Protein AF-A0A6P1CPH4-F1 (afdb_monomer)

pLDDT: mean 85.36, std 20.62, range [35.53, 98.69]

Solvent-accessible surface area (backbone atoms only — not comparable to full-atom values): 7353 Å² total; per-residue (Å²): 136,80,77,79,76,77,79,53,56,32,21,32,32,50,45,30,54,79,70,32,68,93,46,45,71,58,44,54,50,52,37,50,53,50,35,49,74,74,55,31,39,69,75,49,69,47,76,41,50,90,83,49,77,62,57,66,60,56,47,46,52,50,33,62,76,63,6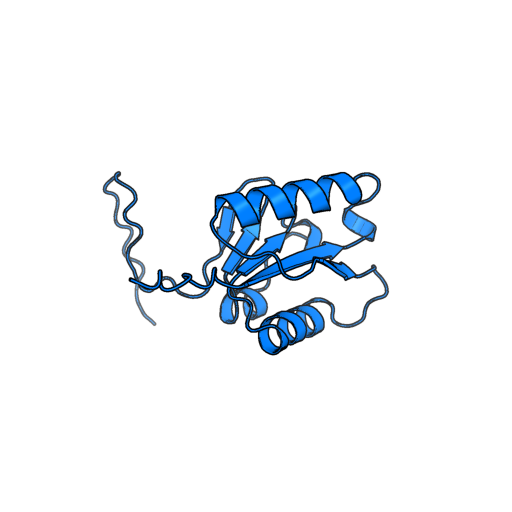2,21,54,33,38,30,28,53,32,48,64,66,48,81,62,47,80,55,66,79,47,24,67,66,21,26,38,33,31,62,55,70,74,47,76,45,64,50,65,85,76,82,75,81,92,61,97,67,98,73,86,82,87,76,85,81,135

Organism: NCBI:txid135487

Structure (mmCIF, N/CA/C/O backbone):
data_AF-A0A6P1CPH4-F1
#
_entry.id   AF-A0A6P1CPH4-F1
#
loop_
_atom_site.group_PDB
_atom_site.id
_atom_site.type_symbol
_atom_site.label_atom_id
_atom_site.label_alt_id
_atom_site.label_comp_id
_atom_site.label_asym_id
_atom_site.label_entity_id
_atom_site.label_seq_id
_atom_site.pdbx_PDB_ins_code
_atom_site.Cartn_x
_atom_site.Cartn_y
_atom_site.Cartn_z
_atom_site.occupancy
_atom_site.B_iso_or_equiv
_atom_site.auth_seq_id
_atom_site.auth_comp_id
_atom_site.auth_asym_id
_atom_site.auth_atom_id
_atom_site.pdbx_PDB_model_num
ATOM 1 N N . MET A 1 1 ? -0.406 8.280 37.527 1.00 38.44 1 MET A N 1
ATOM 2 C CA . MET A 1 1 ? -1.231 8.404 36.309 1.00 38.44 1 MET A CA 1
ATOM 3 C C . MET A 1 1 ? -0.383 7.929 35.137 1.00 38.44 1 MET A C 1
ATOM 5 O O . MET A 1 1 ? 0.510 8.650 34.720 1.00 38.44 1 MET A O 1
ATOM 9 N N . ARG A 1 2 ? -0.514 6.658 34.737 1.00 42.31 2 ARG A N 1
ATOM 10 C CA . ARG A 1 2 ? 0.222 6.106 33.591 1.00 42.31 2 ARG A CA 1
ATOM 11 C C . ARG A 1 2 ? -0.606 6.427 32.354 1.00 42.31 2 ARG A C 1
ATOM 13 O O . ARG A 1 2 ? -1.748 5.994 32.297 1.00 42.31 2 ARG A O 1
ATOM 20 N N . SER A 1 3 ? -0.067 7.204 31.424 1.00 43.94 3 SER A N 1
ATOM 21 C CA . SER A 1 3 ? -0.666 7.343 30.100 1.00 43.94 3 SER A CA 1
ATOM 22 C C . SER A 1 3 ? -0.765 5.945 29.490 1.00 43.94 3 SER A C 1
ATOM 24 O O . SER A 1 3 ? 0.262 5.284 29.324 1.00 43.94 3 SER A O 1
ATOM 26 N N . GLU A 1 4 ? -1.975 5.468 29.202 1.00 53.66 4 GLU A N 1
ATOM 27 C CA . GLU A 1 4 ? -2.158 4.372 28.253 1.00 53.66 4 GLU A CA 1
ATOM 28 C C . GLU A 1 4 ? -1.537 4.841 26.940 1.00 53.66 4 GLU A C 1
ATOM 30 O O . GLU A 1 4 ? -2.040 5.752 26.286 1.00 53.66 4 GLU A O 1
ATOM 35 N N . GLY A 1 5 ? -0.368 4.302 26.597 1.00 55.72 5 GLY A N 1
ATOM 36 C CA . GLY A 1 5 ? 0.234 4.555 25.300 1.00 55.72 5 GLY A CA 1
ATOM 37 C C . GLY A 1 5 ? -0.701 3.978 24.249 1.00 55.72 5 GLY A C 1
ATOM 38 O O . GLY A 1 5 ? -0.730 2.765 24.072 1.00 55.72 5 GLY A O 1
ATOM 39 N N . THR A 1 6 ? -1.494 4.822 23.590 1.00 62.34 6 THR A N 1
ATOM 40 C CA . THR A 1 6 ? -2.351 4.389 22.488 1.00 62.34 6 THR A CA 1
ATOM 41 C C . THR A 1 6 ? -1.452 3.786 21.415 1.00 62.34 6 THR A C 1
ATOM 43 O O . THR A 1 6 ? -0.673 4.489 20.765 1.00 62.34 6 THR A O 1
ATOM 46 N N . VAL A 1 7 ? -1.503 2.462 21.274 1.00 84.12 7 VAL A N 1
ATOM 47 C CA . VAL A 1 7 ? -0.760 1.751 20.236 1.00 84.12 7 VAL A CA 1
ATOM 48 C C . VAL A 1 7 ? -1.350 2.193 18.903 1.00 84.12 7 VAL A C 1
ATOM 50 O O . VAL A 1 7 ? -2.521 1.950 18.626 1.00 84.12 7 VAL A O 1
ATOM 53 N N . ARG A 1 8 ? -0.551 2.896 18.097 1.00 91.44 8 ARG A N 1
ATOM 54 C CA . ARG A 1 8 ? -0.959 3.310 16.751 1.00 91.44 8 ARG A CA 1
ATOM 55 C C . ARG A 1 8 ? -1.238 2.065 15.899 1.00 91.44 8 ARG A C 1
ATOM 57 O O . ARG A 1 8 ? -0.434 1.128 15.967 1.00 91.44 8 ARG A O 1
ATOM 64 N N . PRO A 1 9 ? -2.303 2.055 15.077 1.00 96.25 9 PRO A N 1
ATOM 65 C CA . PRO A 1 9 ? -2.576 0.940 14.180 1.00 96.25 9 PRO A CA 1
ATOM 66 C C . PRO A 1 9 ? -1.392 0.726 13.236 1.00 96.25 9 PRO A C 1
ATOM 68 O O . PRO A 1 9 ? -0.682 1.665 12.852 1.00 96.25 9 PRO A O 1
ATOM 71 N N . ARG A 1 10 ? -1.125 -0.533 12.897 1.00 97.81 10 ARG A N 1
ATOM 72 C CA . ARG A 1 10 ? 0.051 -0.910 12.108 1.00 97.81 10 ARG A CA 1
ATOM 73 C C . ARG A 1 10 ? -0.242 -0.737 10.626 1.00 97.81 10 ARG A C 1
ATOM 75 O O . ARG A 1 10 ? -1.321 -1.089 10.163 1.00 97.81 10 ARG A O 1
ATOM 82 N N . ALA A 1 11 ? 0.745 -0.257 9.883 1.00 98.38 11 ALA A N 1
ATOM 83 C CA . ALA A 1 11 ? 0.679 -0.169 8.434 1.00 98.38 11 ALA A CA 1
ATOM 84 C C . ALA A 1 11 ? 1.910 -0.787 7.769 1.00 98.38 11 ALA A C 1
ATOM 86 O O . ALA A 1 11 ? 3.000 -0.841 8.353 1.00 98.38 11 ALA A O 1
ATOM 87 N N . LEU A 1 12 ? 1.736 -1.213 6.521 1.00 98.69 12 LEU A N 1
ATOM 88 C CA . LEU A 1 12 ? 2.823 -1.589 5.623 1.00 98.69 12 LEU A CA 1
ATOM 89 C C . LEU A 1 12 ? 2.946 -0.580 4.486 1.00 98.69 12 LEU A C 1
ATOM 91 O O . LEU A 1 12 ? 1.957 -0.013 4.040 1.00 98.69 12 LEU A O 1
ATOM 95 N N . GLY A 1 13 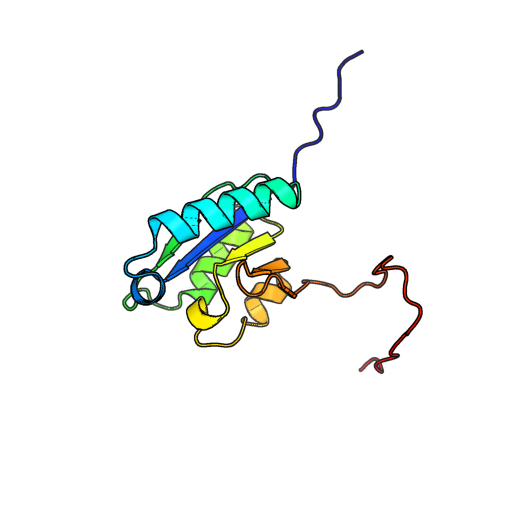? 4.165 -0.387 4.000 1.00 98.38 13 GLY A N 1
ATOM 96 C CA . GLY A 1 13 ? 4.412 0.218 2.697 1.00 98.38 13 GLY A CA 1
ATOM 97 C C . GLY A 1 13 ? 4.505 -0.875 1.640 1.00 98.38 13 GLY A C 1
ATOM 98 O O . GLY A 1 13 ? 4.972 -1.975 1.947 1.00 98.38 13 GLY A O 1
ATOM 99 N N . TYR A 1 14 ? 4.117 -0.583 0.405 1.00 98.31 14 TYR A N 1
ATOM 100 C CA . TYR A 1 14 ? 4.292 -1.491 -0.723 1.00 98.31 14 TYR A CA 1
ATOM 101 C C . TYR A 1 14 ? 4.882 -0.773 -1.935 1.00 98.31 14 TYR A C 1
ATOM 103 O O . TYR A 1 14 ? 4.391 0.281 -2.333 1.00 98.31 14 TYR A O 1
ATOM 111 N N . LEU A 1 15 ? 5.921 -1.368 -2.524 1.00 96.94 15 LEU A N 1
ATOM 112 C CA . LEU A 1 15 ? 6.567 -0.905 -3.743 1.00 96.94 15 LEU A CA 1
ATOM 113 C C . LEU A 1 15 ? 6.799 -2.050 -4.727 1.00 96.94 15 LEU A C 1
ATOM 115 O O . LEU A 1 15 ? 7.148 -3.172 -4.355 1.00 96.94 15 LEU A O 1
ATOM 119 N N . ARG A 1 16 ? 6.692 -1.705 -6.007 1.00 95.00 16 ARG A N 1
ATOM 120 C CA . ARG A 1 16 ? 7.173 -2.484 -7.13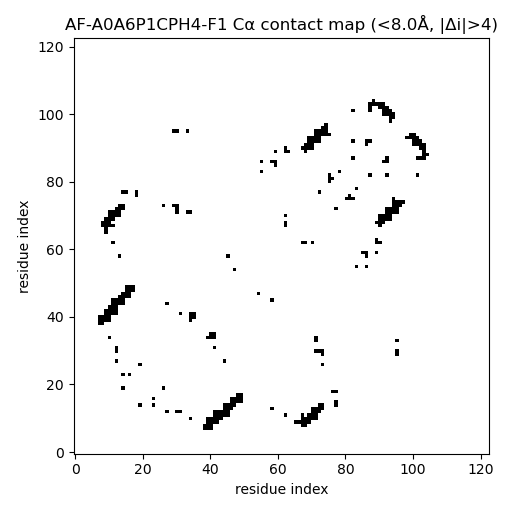6 1.00 95.00 16 ARG A CA 1
ATOM 121 C C . ARG A 1 16 ? 8.389 -1.760 -7.666 1.00 95.00 16 ARG A C 1
ATOM 123 O O . ARG A 1 16 ? 8.254 -0.692 -8.253 1.00 95.00 16 ARG A O 1
ATOM 130 N N . ALA A 1 17 ? 9.568 -2.333 -7.456 1.00 92.06 17 ALA A N 1
ATOM 131 C CA . ALA A 1 17 ? 10.831 -1.721 -7.839 1.00 92.06 17 ALA A CA 1
ATOM 132 C C . ALA A 1 17 ? 10.845 -1.335 -9.325 1.00 92.06 17 ALA A C 1
ATOM 134 O O . ALA A 1 17 ? 11.333 -0.265 -9.655 1.00 92.06 17 ALA A O 1
ATOM 135 N N . ASP A 1 18 ? 10.232 -2.143 -10.200 1.00 91.19 18 ASP A N 1
ATOM 136 C CA . ASP A 1 18 ? 10.105 -1.865 -11.637 1.00 91.19 18 ASP A CA 1
ATOM 137 C C . ASP A 1 18 ? 9.219 -0.649 -11.966 1.00 91.19 18 ASP A C 1
ATOM 139 O O . ASP A 1 18 ? 9.356 -0.072 -13.041 1.00 91.19 18 ASP A O 1
ATOM 143 N N . ARG A 1 19 ? 8.335 -0.236 -11.050 1.00 91.69 19 ARG A N 1
ATOM 144 C CA . ARG A 1 19 ? 7.441 0.927 -11.196 1.00 91.69 19 ARG A CA 1
ATOM 145 C C . ARG A 1 19 ? 7.932 2.161 -10.446 1.00 91.69 19 ARG A C 1
ATOM 147 O O . ARG A 1 19 ? 7.550 3.271 -10.796 1.00 91.69 19 ARG A O 1
ATOM 154 N N . SER A 1 20 ? 8.811 1.979 -9.463 1.00 86.50 20 SER A N 1
ATOM 155 C CA . SER A 1 20 ? 9.374 3.069 -8.664 1.00 86.50 20 SER A CA 1
ATOM 156 C C . SER A 1 20 ? 10.709 3.606 -9.197 1.00 86.50 20 SER A C 1
ATOM 158 O O . SER A 1 20 ? 11.277 4.494 -8.570 1.00 86.50 20 SER A O 1
ATOM 160 N N . VAL A 1 21 ? 11.266 3.114 -10.313 1.00 82.88 21 VAL A N 1
ATOM 161 C CA . VAL A 1 21 ? 12.531 3.651 -10.868 1.00 82.88 21 VAL A CA 1
ATOM 162 C C . VAL A 1 21 ? 12.319 5.042 -11.487 1.00 82.88 21 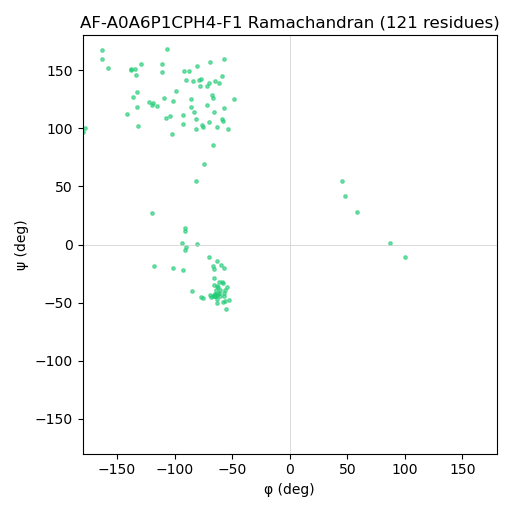VAL A C 1
ATOM 164 O O . VAL A 1 21 ? 11.359 5.227 -12.233 1.00 82.88 21 VAL A O 1
ATOM 167 N N . PRO A 1 22 ? 13.219 6.025 -11.260 1.00 82.69 22 PRO A N 1
ATOM 168 C CA . PRO A 1 22 ? 14.360 6.047 -10.329 1.00 82.69 22 PRO A CA 1
ATOM 169 C C . PRO A 1 22 ? 14.008 6.604 -8.931 1.00 82.69 22 PRO A C 1
ATOM 171 O O . PRO A 1 22 ? 14.887 6.905 -8.129 1.00 82.69 22 PRO A O 1
ATOM 174 N N . ASN A 1 23 ? 12.723 6.776 -8.633 1.00 89.44 23 ASN A N 1
ATOM 175 C CA . ASN A 1 23 ? 12.190 7.521 -7.495 1.00 89.44 23 ASN A CA 1
ATOM 176 C C . ASN A 1 23 ? 11.956 6.697 -6.213 1.00 89.44 23 ASN A C 1
ATOM 178 O O . ASN A 1 23 ? 11.315 7.206 -5.297 1.00 89.44 23 ASN A O 1
ATOM 182 N N . GLN A 1 24 ? 12.483 5.474 -6.092 1.00 91.94 24 GLN A N 1
ATOM 183 C CA . GLN A 1 24 ? 12.159 4.567 -4.980 1.00 91.94 24 GLN A CA 1
ATOM 184 C C . GLN A 1 24 ? 12.348 5.205 -3.593 1.00 91.94 24 GLN A C 1
ATOM 186 O O . GLN A 1 24 ? 11.443 5.157 -2.766 1.00 91.94 24 GLN A O 1
ATOM 191 N N . LEU A 1 25 ? 13.486 5.865 -3.344 1.00 93.12 25 LEU A N 1
ATOM 192 C CA . LEU A 1 25 ? 13.738 6.523 -2.055 1.00 93.12 25 LEU A CA 1
ATOM 193 C C . LEU A 1 25 ? 12.704 7.621 -1.760 1.00 93.12 25 LEU A C 1
ATOM 195 O O . LEU A 1 25 ? 12.252 7.775 -0.627 1.00 93.12 25 LEU A O 1
ATOM 199 N N . ARG A 1 26 ? 12.313 8.382 -2.788 1.00 94.62 26 ARG A N 1
ATOM 200 C CA . ARG A 1 26 ? 11.279 9.412 -2.668 1.00 94.62 26 ARG A CA 1
ATOM 201 C C . ARG A 1 26 ? 9.931 8.777 -2.341 1.00 94.62 26 ARG A C 1
ATOM 203 O O . ARG A 1 26 ? 9.249 9.264 -1.444 1.00 94.62 26 ARG A O 1
ATOM 210 N N . ASP A 1 27 ? 9.579 7.695 -3.023 1.00 96.62 27 ASP A N 1
ATOM 211 C CA . ASP A 1 27 ? 8.331 6.971 -2.799 1.00 96.62 27 ASP A CA 1
ATOM 212 C C . ASP A 1 27 ? 8.262 6.410 -1.365 1.00 96.62 27 ASP A C 1
ATOM 214 O O . ASP A 1 27 ? 7.251 6.580 -0.684 1.00 96.62 27 ASP A O 1
ATOM 218 N N . GLU A 1 28 ? 9.360 5.852 -0.842 1.00 96.50 28 GLU A N 1
ATOM 219 C CA . GLU A 1 28 ? 9.452 5.386 0.551 1.00 96.50 28 GLU A CA 1
ATOM 220 C C . GLU A 1 28 ? 9.269 6.517 1.573 1.00 96.50 28 GLU A C 1
ATOM 222 O O . GLU A 1 28 ? 8.568 6.347 2.578 1.00 96.50 28 GLU A O 1
ATOM 227 N N . VAL A 1 29 ? 9.880 7.679 1.323 1.00 97.44 29 VAL A N 1
ATOM 228 C CA . VAL A 1 29 ? 9.716 8.866 2.173 1.00 97.44 29 VAL A CA 1
ATOM 229 C C . VAL A 1 29 ? 8.263 9.336 2.155 1.00 97.44 29 VAL A C 1
ATOM 231 O O . VAL A 1 29 ? 7.691 9.564 3.219 1.00 97.44 29 VAL A O 1
ATOM 234 N N . GLN A 1 30 ? 7.640 9.429 0.977 1.00 97.69 30 GLN A N 1
ATOM 235 C CA . GLN A 1 30 ? 6.255 9.884 0.855 1.00 97.69 30 GLN A CA 1
ATOM 236 C C . GLN A 1 30 ? 5.268 8.923 1.530 1.00 97.69 30 GLN A C 1
ATOM 238 O O . GLN A 1 30 ? 4.393 9.378 2.267 1.00 97.69 30 GLN A O 1
ATOM 243 N N . ILE A 1 31 ? 5.454 7.609 1.364 1.00 98.25 31 ILE A N 1
ATOM 244 C CA . ILE A 1 31 ? 4.679 6.577 2.068 1.00 98.25 31 ILE A CA 1
ATOM 245 C C . ILE A 1 31 ? 4.777 6.767 3.585 1.00 98.25 31 ILE A C 1
ATOM 247 O O . ILE A 1 31 ? 3.765 6.776 4.286 1.00 98.25 31 ILE A O 1
ATOM 251 N N . ARG A 1 32 ? 5.994 6.952 4.110 1.00 97.88 32 ARG A N 1
ATOM 252 C CA . ARG A 1 32 ? 6.217 7.138 5.550 1.00 97.88 32 ARG A CA 1
ATOM 253 C C . ARG A 1 32 ? 5.563 8.408 6.074 1.00 97.88 32 ARG A C 1
ATOM 255 O O . ARG A 1 32 ? 4.933 8.372 7.135 1.00 97.88 32 ARG A O 1
ATOM 262 N N . SER A 1 33 ? 5.708 9.514 5.351 1.00 97.88 33 SER A N 1
ATOM 263 C CA . SER A 1 33 ? 5.083 10.786 5.707 1.00 97.88 33 SER A CA 1
ATOM 264 C C . SER A 1 33 ? 3.561 10.671 5.737 1.00 97.88 33 SER A C 1
ATOM 266 O O . SER A 1 33 ? 2.943 11.118 6.704 1.00 97.88 33 SER A O 1
ATOM 268 N N . LEU A 1 34 ? 2.959 10.024 4.735 1.00 98.12 34 LEU A N 1
ATOM 269 C CA . LEU A 1 34 ? 1.509 9.868 4.660 1.00 98.12 34 LEU A CA 1
ATOM 270 C C . LEU A 1 34 ? 0.969 8.940 5.755 1.00 98.12 34 LEU A C 1
ATOM 272 O O . LEU A 1 34 ? 0.039 9.321 6.463 1.00 98.12 34 LEU A O 1
ATOM 276 N N . ALA A 1 35 ? 1.607 7.789 5.986 1.00 97.69 35 ALA A N 1
ATOM 277 C CA . ALA A 1 35 ? 1.231 6.880 7.069 1.00 97.69 35 ALA A CA 1
ATOM 278 C C . ALA A 1 35 ? 1.276 7.572 8.441 1.00 97.69 35 ALA A C 1
ATOM 280 O O . ALA A 1 35 ? 0.354 7.432 9.245 1.00 97.69 35 ALA A O 1
ATOM 281 N N . THR A 1 36 ? 2.311 8.384 8.682 1.00 97.00 36 THR A N 1
ATOM 282 C CA . THR A 1 36 ? 2.442 9.167 9.921 1.00 97.00 36 THR A CA 1
ATOM 283 C C . THR A 1 36 ? 1.319 10.198 10.053 1.00 97.00 36 THR A C 1
ATOM 285 O O . THR A 1 36 ? 0.738 10.329 11.132 1.00 97.00 36 THR A O 1
ATOM 288 N N . ARG A 1 37 ? 0.981 10.901 8.959 1.00 96.69 37 ARG A N 1
ATOM 289 C CA . ARG A 1 37 ? -0.122 11.876 8.908 1.00 96.69 37 ARG A CA 1
ATOM 290 C C . ARG A 1 37 ? -1.480 11.225 9.185 1.00 96.69 37 ARG A C 1
ATOM 292 O O . ARG A 1 37 ? -2.295 11.830 9.868 1.00 96.69 37 ARG A O 1
ATOM 299 N N . TYR A 1 38 ? -1.691 9.995 8.722 1.00 96.06 38 TYR A N 1
ATOM 300 C CA . TYR A 1 38 ? -2.908 9.210 8.967 1.00 96.06 38 TYR A CA 1
ATOM 301 C C . TYR A 1 38 ? -2.921 8.536 10.352 1.00 96.06 38 TYR A C 1
ATOM 303 O O . TYR A 1 38 ? -3.865 7.835 10.697 1.00 96.06 38 TYR A O 1
ATOM 311 N N . GLY A 1 39 ? -1.881 8.733 11.168 1.00 96.56 39 GLY A N 1
ATOM 312 C CA . GLY A 1 39 ? -1.824 8.212 12.531 1.00 96.56 39 GLY A CA 1
ATOM 313 C C . GLY A 1 39 ? -1.275 6.790 12.663 1.00 96.56 39 GLY A C 1
ATOM 314 O O . GLY A 1 39 ? -1.149 6.310 13.790 1.00 96.56 39 GLY A O 1
ATOM 315 N N . TYR A 1 40 ? -0.869 6.147 11.568 1.00 97.38 40 TYR A N 1
ATOM 316 C CA . TYR A 1 40 ? -0.360 4.777 11.563 1.00 97.38 40 TYR A CA 1
ATOM 317 C C . TYR A 1 40 ? 1.106 4.673 11.996 1.00 97.38 40 TYR A C 1
ATOM 319 O O . TYR A 1 40 ? 1.921 5.579 11.809 1.00 97.38 40 TYR A O 1
ATOM 327 N N . SER A 1 41 ? 1.466 3.504 12.527 1.00 96.62 41 SER A N 1
ATOM 328 C CA . SER A 1 41 ? 2.854 3.069 12.674 1.00 96.62 41 SER A CA 1
ATOM 329 C C . SER A 1 41 ? 3.275 2.254 11.447 1.00 96.62 41 SER A C 1
ATOM 331 O O . SER A 1 41 ? 2.903 1.085 11.302 1.00 96.62 41 SER A O 1
ATOM 333 N N . LEU A 1 42 ? 4.053 2.868 10.548 1.00 97.19 42 LEU A N 1
ATOM 334 C CA . LEU A 1 42 ? 4.606 2.176 9.381 1.00 97.19 42 LEU A CA 1
ATOM 335 C C . LEU A 1 42 ? 5.687 1.180 9.820 1.00 97.19 42 LEU A C 1
ATOM 337 O O . LEU A 1 42 ? 6.808 1.568 10.153 1.00 97.19 42 LEU A O 1
ATOM 341 N N . CYS A 1 43 ? 5.356 -0.108 9.794 1.00 95.75 43 CYS A N 1
ATOM 342 C CA . CYS A 1 43 ? 6.217 -1.167 10.314 1.00 95.75 43 CYS A CA 1
ATOM 343 C C . CYS A 1 43 ? 7.399 -1.471 9.390 1.00 95.75 43 CYS A C 1
ATOM 345 O O . CYS A 1 43 ? 8.525 -1.638 9.848 1.00 95.75 43 CYS A O 1
ATOM 347 N N . LYS A 1 44 ? 7.129 -1.591 8.088 1.00 95.50 44 LYS A N 1
ATOM 348 C CA . LYS A 1 44 ? 8.124 -1.829 7.036 1.00 95.50 44 LYS A CA 1
ATOM 349 C C . LYS A 1 44 ? 7.528 -1.496 5.673 1.00 95.50 44 LYS A C 1
ATOM 351 O O . LYS A 1 44 ? 6.309 -1.541 5.516 1.00 95.50 44 LYS A O 1
ATOM 356 N N . THR A 1 45 ? 8.393 -1.257 4.696 1.00 97.75 45 THR A N 1
ATOM 357 C CA . THR A 1 45 ? 8.021 -1.209 3.280 1.00 97.75 45 THR A CA 1
ATOM 358 C C . THR A 1 45 ? 8.424 -2.525 2.626 1.00 97.75 45 THR A C 1
ATOM 360 O O . THR A 1 45 ? 9.577 -2.941 2.721 1.00 97.75 45 THR A O 1
ATOM 363 N N . ILE A 1 46 ? 7.465 -3.211 2.011 1.00 97.56 46 ILE A N 1
ATOM 364 C CA . ILE A 1 46 ? 7.694 -4.398 1.192 1.00 97.56 46 ILE A CA 1
ATOM 365 C C . ILE A 1 46 ? 8.026 -3.940 -0.221 1.00 97.56 46 ILE A C 1
ATOM 367 O O . ILE A 1 46 ? 7.245 -3.209 -0.824 1.00 97.56 46 ILE A O 1
ATOM 371 N N . VAL A 1 47 ? 9.159 -4.392 -0.749 1.00 96.44 47 VAL A N 1
ATOM 372 C CA . VAL A 1 47 ? 9.583 -4.098 -2.119 1.00 96.44 47 VAL A CA 1
ATOM 373 C C . VAL A 1 47 ? 9.616 -5.403 -2.900 1.00 96.44 47 VAL A C 1
ATOM 375 O O . VAL A 1 47 ? 10.352 -6.320 -2.540 1.00 96.44 47 VAL A O 1
ATOM 378 N N . PHE A 1 48 ? 8.818 -5.482 -3.959 1.00 95.69 48 PHE A N 1
ATOM 379 C CA . PHE A 1 48 ? 8.820 -6.592 -4.906 1.00 95.69 48 PHE A CA 1
ATOM 380 C C . PHE A 1 48 ? 9.365 -6.152 -6.259 1.00 95.69 48 PHE A C 1
ATOM 382 O O . PHE A 1 48 ? 9.345 -4.976 -6.612 1.00 95.69 48 PHE A O 1
ATOM 389 N N . THR A 1 49 ? 9.877 -7.112 -7.014 1.00 93.25 49 THR A N 1
ATOM 390 C CA . THR A 1 49 ? 10.373 -6.926 -8.381 1.00 93.25 49 THR A CA 1
ATOM 391 C C . THR A 1 49 ? 9.397 -7.547 -9.376 1.00 93.25 49 THR A C 1
ATOM 393 O O . THR A 1 49 ? 8.557 -8.366 -9.000 1.00 93.25 49 THR A O 1
ATOM 396 N N . ALA A 1 50 ? 9.572 -7.257 -10.667 1.00 90.62 50 ALA A N 1
ATOM 397 C CA . ALA A 1 50 ? 8.812 -7.907 -11.738 1.00 90.62 50 ALA A CA 1
ATOM 398 C C . ALA A 1 50 ? 8.945 -9.448 -11.757 1.00 90.62 50 ALA A C 1
ATOM 400 O O . ALA A 1 50 ? 8.100 -10.125 -12.331 1.00 90.62 50 ALA A O 1
ATOM 401 N N . SER A 1 51 ? 9.986 -10.010 -11.133 1.00 93.38 51 SER A N 1
ATOM 402 C CA . SER A 1 51 ? 10.208 -11.458 -11.022 1.00 93.38 51 SER A CA 1
ATOM 403 C C . SER A 1 51 ? 9.574 -12.099 -9.785 1.00 93.38 51 SER A C 1
ATOM 405 O O . SER A 1 51 ? 9.696 -13.308 -9.600 1.00 93.38 51 SER A O 1
ATOM 407 N N . THR A 1 52 ? 8.931 -11.317 -8.913 1.00 94.25 52 THR A N 1
ATOM 408 C CA . THR A 1 52 ? 8.280 -11.857 -7.715 1.00 94.25 52 THR A CA 1
ATOM 409 C C . THR A 1 52 ? 7.018 -12.622 -8.126 1.00 94.25 52 THR A C 1
ATOM 411 O O . THR A 1 52 ? 6.125 -12.008 -8.709 1.00 94.25 52 THR A O 1
ATOM 414 N N . PRO A 1 53 ? 6.905 -13.930 -7.831 1.00 93.94 53 PRO A N 1
ATOM 415 C CA . PRO A 1 53 ? 5.699 -14.690 -8.143 1.00 93.94 53 PRO A CA 1
ATOM 416 C C . PRO A 1 53 ? 4.549 -14.250 -7.232 1.00 93.94 53 PRO A C 1
ATOM 418 O O . PRO A 1 53 ? 4.758 -14.025 -6.043 1.00 93.94 53 PRO A O 1
ATOM 421 N N . ASP A 1 54 ? 3.341 -14.129 -7.777 1.00 94.81 54 ASP A N 1
ATOM 422 C CA . ASP A 1 54 ? 2.112 -13.820 -7.029 1.00 94.81 54 ASP A CA 1
ATOM 423 C C . ASP A 1 54 ? 2.254 -12.674 -5.998 1.00 94.81 54 ASP A C 1
ATOM 425 O O . ASP A 1 54 ? 1.947 -12.847 -4.811 1.00 94.81 54 ASP A O 1
ATOM 429 N N . PRO A 1 55 ? 2.714 -11.475 -6.415 1.00 95.75 55 PRO A N 1
ATOM 430 C CA . PRO A 1 55 ? 3.072 -10.393 -5.496 1.00 95.75 55 PRO A CA 1
ATOM 431 C C . PRO A 1 55 ? 1.900 -9.958 -4.606 1.00 95.75 55 PRO A C 1
ATOM 433 O O . PRO A 1 55 ? 2.101 -9.597 -3.449 1.00 95.75 55 PRO A O 1
ATOM 436 N N . ILE A 1 56 ? 0.664 -10.040 -5.103 1.00 96.75 56 ILE A N 1
ATOM 437 C CA . ILE A 1 56 ? -0.526 -9.674 -4.326 1.00 96.75 56 ILE A CA 1
ATOM 438 C C . ILE A 1 56 ? -0.775 -10.665 -3.187 1.00 96.75 56 ILE A C 1
ATOM 440 O O . ILE A 1 56 ? -1.028 -10.242 -2.060 1.00 96.75 56 ILE A O 1
ATOM 444 N N . GLN A 1 57 ? -0.646 -11.971 -3.439 1.00 97.94 57 GLN A N 1
ATOM 445 C CA . GLN A 1 57 ? -0.829 -12.981 -2.397 1.00 97.94 57 GLN A CA 1
ATOM 446 C C . GLN A 1 57 ? 0.255 -12.856 -1.321 1.00 97.94 57 GLN A C 1
ATOM 448 O O . GLN A 1 57 ? -0.047 -12.852 -0.127 1.00 97.94 57 GLN A O 1
ATOM 4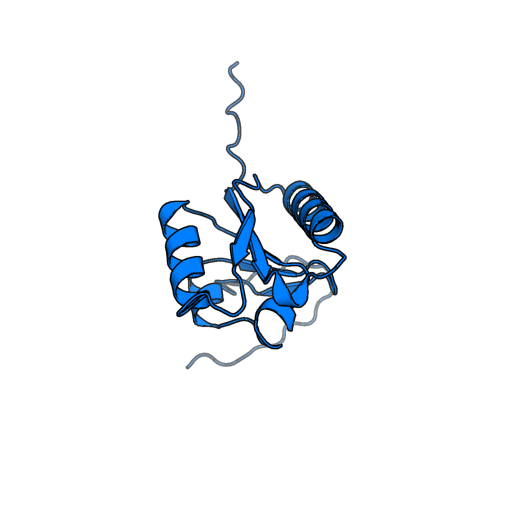53 N N . GLN A 1 58 ? 1.509 -12.648 -1.730 1.00 98.25 58 GLN A N 1
ATOM 454 C CA . GLN A 1 58 ? 2.603 -12.430 -0.783 1.00 98.25 58 GLN A CA 1
ATOM 455 C C . GLN A 1 58 ? 2.416 -11.158 0.062 1.00 98.25 58 GLN A C 1
ATOM 457 O O . GLN A 1 58 ? 2.768 -11.144 1.249 1.00 98.25 58 GLN A O 1
ATOM 462 N N . LEU A 1 59 ? 1.854 -10.094 -0.524 1.00 98.31 59 LEU A N 1
ATOM 463 C CA . LEU A 1 59 ? 1.513 -8.867 0.193 1.00 98.31 59 LEU A CA 1
ATOM 464 C C . LEU A 1 59 ? 0.384 -9.105 1.205 1.00 98.31 59 LEU A C 1
ATOM 466 O O . LEU A 1 59 ? 0.522 -8.697 2.356 1.00 98.31 59 LEU A O 1
ATOM 470 N N . ILE A 1 60 ? -0.675 -9.828 0.828 1.00 98.44 60 ILE A N 1
ATOM 471 C CA . ILE A 1 60 ? -1.763 -10.234 1.737 1.00 98.44 60 ILE A CA 1
ATOM 472 C C . ILE A 1 60 ? -1.210 -11.032 2.926 1.00 98.44 60 ILE A C 1
ATOM 474 O O . ILE A 1 60 ? -1.549 -10.763 4.082 1.00 98.44 60 ILE A O 1
ATOM 478 N N . ASP A 1 61 ? -0.299 -11.972 2.679 1.00 98.31 61 ASP A N 1
ATOM 479 C CA . ASP A 1 61 ? 0.335 -12.745 3.748 1.00 98.31 61 ASP A CA 1
ATOM 480 C C . ASP A 1 61 ? 1.216 -11.863 4.644 1.00 98.31 61 ASP A C 1
ATOM 482 O O . ASP A 1 61 ? 1.318 -12.082 5.853 1.00 98.31 61 ASP A O 1
ATOM 486 N N . ALA A 1 62 ? 1.878 -10.846 4.084 1.00 98.25 62 ALA A N 1
ATOM 487 C CA . ALA A 1 62 ? 2.616 -9.860 4.869 1.00 98.25 62 ALA A CA 1
ATOM 488 C C . ALA A 1 62 ? 1.683 -9.013 5.751 1.00 98.25 62 ALA A C 1
ATOM 490 O O . ALA A 1 62 ? 1.987 -8.835 6.934 1.00 98.25 62 ALA A O 1
ATOM 491 N N . VAL A 1 63 ? 0.550 -8.553 5.213 1.00 98.19 63 VAL A N 1
ATOM 492 C CA . VAL A 1 63 ? -0.492 -7.824 5.953 1.00 98.19 63 VAL A CA 1
ATOM 493 C C . VAL A 1 63 ? -0.953 -8.650 7.150 1.00 98.19 63 VAL A C 1
ATOM 495 O O . VAL A 1 63 ? -0.780 -8.213 8.288 1.00 98.19 63 VAL A O 1
ATOM 498 N N . ARG A 1 64 ? -1.397 -9.891 6.916 1.00 97.56 64 ARG A N 1
ATOM 499 C CA . ARG A 1 64 ? -1.872 -10.809 7.965 1.00 97.56 64 ARG A CA 1
ATOM 500 C C . ARG A 1 64 ? -0.814 -11.084 9.031 1.00 97.56 64 ARG A C 1
ATOM 502 O O . ARG A 1 64 ? -1.079 -10.919 10.217 1.00 97.56 64 ARG A O 1
ATOM 509 N N . ARG A 1 65 ? 0.415 -11.436 8.631 1.00 97.69 65 ARG A N 1
ATOM 510 C CA . ARG A 1 65 ? 1.520 -11.712 9.575 1.00 97.69 65 ARG A CA 1
ATOM 511 C C . ARG A 1 65 ? 1.890 -10.508 10.436 1.00 97.69 65 ARG A C 1
ATOM 513 O O . ARG A 1 65 ? 2.344 -10.674 11.5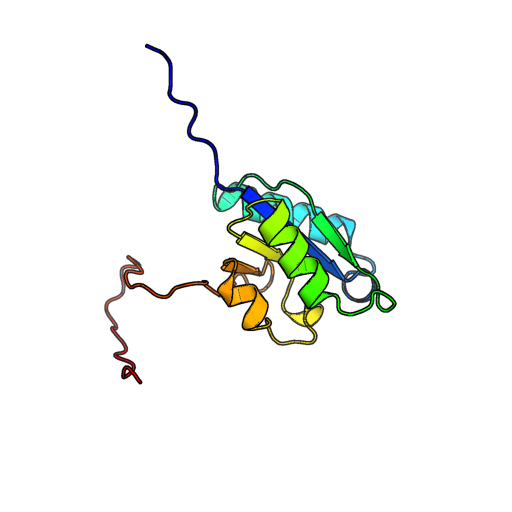63 1.00 97.69 65 ARG A O 1
ATOM 520 N N . SER A 1 66 ? 1.756 -9.301 9.894 1.00 96.12 66 SER A N 1
ATOM 521 C CA . SER A 1 66 ? 2.063 -8.065 10.616 1.00 96.12 66 SER A CA 1
ATOM 522 C C . SER A 1 66 ? 0.868 -7.479 11.364 1.00 96.12 66 SER A C 1
ATOM 524 O O . SER A 1 66 ? 1.053 -6.501 12.086 1.00 96.12 66 SER A O 1
ATOM 526 N N . ASN A 1 67 ? -0.324 -8.070 11.224 1.00 96.31 67 ASN A N 1
ATOM 527 C CA . ASN A 1 67 ? -1.583 -7.494 11.688 1.00 96.31 67 ASN A CA 1
ATOM 528 C C . ASN A 1 67 ? -1.720 -6.019 11.262 1.00 96.31 67 ASN A C 1
ATOM 530 O O . ASN A 1 67 ? -2.042 -5.155 12.077 1.00 96.31 67 ASN A O 1
ATOM 534 N N . ALA A 1 68 ? -1.336 -5.723 10.017 1.00 97.50 68 ALA A N 1
ATOM 535 C CA . ALA A 1 68 ? -1.442 -4.381 9.468 1.00 97.50 68 ALA A CA 1
ATOM 536 C C . ALA A 1 68 ? -2.886 -4.100 9.069 1.00 97.50 68 ALA A C 1
ATOM 538 O O . ALA A 1 68 ? -3.537 -4.931 8.445 1.00 97.50 68 ALA A O 1
ATOM 539 N N . GLU A 1 69 ? -3.357 -2.911 9.412 1.00 97.56 69 GLU A N 1
ATOM 540 C CA . GLU A 1 69 ? -4.707 -2.463 9.092 1.00 97.56 69 GLU A CA 1
ATOM 541 C C . GLU A 1 69 ? -4.765 -1.689 7.776 1.00 97.56 69 GLU A C 1
ATOM 543 O O . GLU A 1 69 ? -5.822 -1.652 7.150 1.00 97.56 69 GLU A O 1
ATOM 548 N N . ALA A 1 70 ? -3.626 -1.132 7.348 1.00 98.06 70 ALA A N 1
ATOM 549 C CA . ALA A 1 70 ? -3.498 -0.364 6.118 1.00 98.06 70 ALA A CA 1
ATOM 550 C C . ALA A 1 70 ? -2.214 -0.694 5.340 1.00 98.06 70 ALA A C 1
ATOM 552 O O . ALA A 1 70 ? -1.160 -1.008 5.911 1.00 98.06 70 ALA A O 1
ATOM 553 N N . VAL A 1 71 ? -2.296 -0.557 4.020 1.00 98.62 71 VAL A N 1
ATOM 554 C CA . VAL A 1 71 ? -1.180 -0.612 3.078 1.00 98.62 71 VAL A CA 1
ATOM 555 C C . VAL A 1 71 ? -1.073 0.724 2.357 1.00 98.62 71 VAL A C 1
ATOM 557 O O . VAL A 1 71 ? -1.999 1.146 1.675 1.00 98.62 71 VAL A O 1
ATOM 560 N N . PHE A 1 72 ? 0.083 1.368 2.471 1.00 98.62 72 PHE A N 1
ATOM 561 C CA . PHE A 1 72 ? 0.407 2.602 1.768 1.00 98.62 72 PHE A CA 1
ATOM 562 C C . PHE A 1 72 ? 1.247 2.295 0.529 1.00 98.62 72 P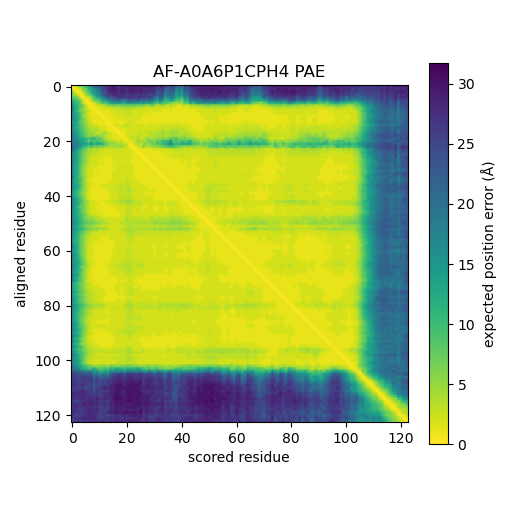HE A C 1
ATOM 564 O O . PHE A 1 72 ? 2.236 1.561 0.595 1.00 98.62 72 PHE A O 1
ATOM 571 N N . VAL A 1 73 ? 0.868 2.878 -0.598 1.00 98.44 73 VAL A N 1
ATOM 572 C CA . VAL A 1 73 ? 1.459 2.640 -1.921 1.00 98.44 73 VAL A CA 1
ATOM 573 C C . VAL A 1 73 ? 1.615 3.984 -2.644 1.00 98.44 73 VAL A C 1
ATOM 575 O O . VAL A 1 73 ? 0.836 4.896 -2.371 1.00 98.44 73 VAL A O 1
ATOM 578 N N . PRO A 1 74 ? 2.587 4.182 -3.554 1.00 97.94 74 PRO A N 1
ATOM 579 C CA . PRO A 1 74 ? 2.721 5.469 -4.226 1.00 97.94 74 PRO A CA 1
ATOM 580 C C . PRO A 1 74 ? 1.490 5.775 -5.071 1.00 97.94 74 PRO A C 1
ATOM 582 O O . PRO A 1 74 ? 0.894 6.834 -4.929 1.00 97.94 74 PRO A O 1
ATOM 585 N N . ASP A 1 75 ? 1.078 4.826 -5.901 1.00 96.69 75 ASP A N 1
ATOM 586 C CA . ASP A 1 75 ? -0.014 4.976 -6.854 1.00 96.69 75 ASP A CA 1
ATOM 587 C C . ASP A 1 75 ? -0.491 3.602 -7.341 1.00 96.69 75 ASP A C 1
ATOM 589 O O . ASP A 1 75 ? 0.182 2.583 -7.158 1.00 96.69 75 ASP A O 1
ATOM 593 N N . VAL A 1 76 ? -1.647 3.564 -8.004 1.00 96.69 76 VAL A N 1
ATOM 594 C CA . VAL A 1 76 ? -2.253 2.316 -8.497 1.00 96.69 76 VAL A CA 1
ATOM 595 C C . VAL A 1 76 ? -1.411 1.588 -9.552 1.00 96.69 76 VAL A C 1
ATOM 597 O O . VAL A 1 76 ? -1.647 0.409 -9.810 1.00 96.69 76 VAL A O 1
ATOM 600 N N . THR A 1 77 ? -0.392 2.223 -10.147 1.00 95.56 77 THR A N 1
ATOM 601 C CA . THR A 1 77 ? 0.473 1.564 -11.147 1.00 95.56 77 THR A CA 1
ATOM 602 C C . THR A 1 77 ? 1.308 0.435 -10.539 1.00 95.56 77 THR A C 1
ATOM 604 O O . THR A 1 77 ? 1.741 -0.473 -11.251 1.00 95.56 77 THR A O 1
ATOM 607 N N . HIS A 1 78 ? 1.459 0.441 -9.214 1.00 95.12 78 HIS A N 1
ATOM 608 C CA . HIS A 1 78 ? 2.065 -0.626 -8.425 1.00 95.12 78 HIS A CA 1
ATOM 609 C C . HIS A 1 78 ? 1.191 -1.890 -8.356 1.00 95.12 78 HIS A C 1
ATOM 611 O O . HIS A 1 78 ? 1.669 -2.949 -7.959 1.00 95.12 78 HIS A O 1
ATOM 617 N N . PHE A 1 79 ? -0.063 -1.802 -8.800 1.00 94.88 79 PHE A N 1
ATOM 618 C CA . PHE A 1 79 ? -1.003 -2.912 -8.952 1.00 94.88 79 PHE A CA 1
ATOM 619 C C . PHE A 1 79 ? -1.471 -3.077 -10.404 1.00 94.88 79 PHE A C 1
ATOM 621 O O . PHE A 1 79 ? -2.588 -3.512 -10.655 1.00 94.88 79 PHE A O 1
ATOM 628 N N . ASP A 1 80 ? -0.650 -2.664 -11.375 1.00 92.38 80 ASP A N 1
ATOM 629 C CA . ASP A 1 80 ? -1.017 -2.685 -12.798 1.00 92.38 80 ASP A CA 1
ATOM 630 C C . ASP A 1 80 ? -2.275 -1.855 -13.128 1.00 92.38 80 ASP A C 1
ATOM 632 O O . ASP A 1 80 ? -2.967 -2.104 -14.111 1.00 92.38 80 ASP A O 1
ATOM 636 N N . GLY A 1 81 ? -2.535 -0.813 -12.331 1.00 93.50 81 GLY A N 1
ATOM 637 C CA . GLY A 1 81 ? -3.582 0.182 -12.568 1.00 93.50 81 GLY A CA 1
ATOM 638 C C . GLY A 1 81 ? -4.866 -0.028 -11.767 1.00 93.50 81 GLY A C 1
ATOM 639 O O . GLY A 1 81 ? -5.684 0.886 -11.727 1.00 93.50 81 GLY A O 1
ATOM 640 N N . LEU A 1 82 ? -5.040 -1.172 -11.096 1.00 93.81 82 LEU A N 1
ATOM 641 C CA . LEU A 1 82 ? -6.235 -1.462 -10.301 1.00 93.81 82 LEU A CA 1
ATOM 642 C C . LEU A 1 82 ? -5.869 -2.090 -8.956 1.00 93.81 82 LEU A C 1
ATOM 644 O O . LEU A 1 82 ? -5.191 -3.112 -8.901 1.00 93.81 82 LEU A O 1
ATOM 648 N N . VAL A 1 83 ? -6.371 -1.513 -7.863 1.00 95.81 83 VAL A N 1
ATOM 649 C CA . VAL A 1 83 ? -6.162 -2.075 -6.523 1.00 95.81 83 VAL A CA 1
ATOM 650 C C . VAL A 1 83 ? -6.897 -3.421 -6.400 1.00 95.81 83 VAL A C 1
ATOM 652 O O . VAL A 1 83 ? -8.105 -3.475 -6.638 1.00 95.81 83 VAL A O 1
ATOM 655 N N . PRO A 1 84 ? -6.222 -4.520 -6.009 1.00 96.56 84 PRO A N 1
ATOM 656 C CA . PRO A 1 84 ? -6.861 -5.829 -5.930 1.00 96.56 84 PRO A CA 1
ATOM 657 C C . PRO A 1 84 ? -7.912 -5.896 -4.817 1.00 96.56 84 PRO A C 1
ATOM 659 O O . PRO A 1 84 ? -7.610 -5.639 -3.651 1.00 96.56 84 PRO A O 1
ATOM 662 N N . ALA A 1 85 ? -9.124 -6.347 -5.149 1.00 95.19 85 ALA A N 1
ATOM 663 C CA . ALA A 1 85 ? -10.206 -6.524 -4.175 1.00 95.19 85 ALA A CA 1
ATOM 664 C C . ALA A 1 85 ? -9.834 -7.485 -3.029 1.00 95.19 85 ALA A C 1
ATOM 666 O O . ALA A 1 85 ? -10.240 -7.286 -1.888 1.00 95.19 85 ALA A O 1
ATOM 667 N N . SER A 1 86 ? -9.010 -8.500 -3.309 1.00 96.06 86 SER A N 1
ATOM 668 C CA . SER A 1 86 ? -8.505 -9.442 -2.301 1.00 96.06 86 SER A CA 1
ATOM 669 C C . SER A 1 86 ? -7.587 -8.791 -1.262 1.00 96.06 86 SER A C 1
ATOM 671 O O . SER A 1 86 ? -7.545 -9.252 -0.123 1.00 96.06 86 SER A O 1
ATOM 673 N N . LEU A 1 87 ? -6.872 -7.724 -1.634 1.00 97.44 87 LEU A N 1
ATOM 674 C CA . LEU A 1 87 ? -6.068 -6.929 -0.707 1.00 97.44 87 LEU A CA 1
ATOM 675 C C . LEU A 1 87 ? -6.959 -5.998 0.121 1.00 97.44 87 LEU A C 1
ATOM 677 O O . LEU A 1 87 ? -6.819 -5.963 1.341 1.00 97.44 87 LEU A O 1
ATOM 681 N N . ILE A 1 88 ? -7.910 -5.319 -0.533 1.00 96.38 88 ILE A N 1
ATOM 682 C CA . ILE A 1 88 ? -8.890 -4.449 0.137 1.00 96.38 88 ILE A CA 1
ATOM 683 C C . ILE A 1 88 ? -9.663 -5.238 1.198 1.00 96.38 88 ILE A C 1
ATOM 685 O O . ILE A 1 88 ? -9.853 -4.759 2.304 1.00 96.38 88 ILE A O 1
ATOM 689 N N . ALA A 1 89 ? -10.026 -6.493 0.929 1.00 95.12 89 ALA A N 1
ATOM 690 C CA . ALA A 1 89 ? -10.744 -7.337 1.886 1.00 95.12 89 ALA A CA 1
ATOM 691 C C . ALA A 1 89 ? -10.003 -7.584 3.220 1.00 95.12 89 ALA A C 1
ATOM 693 O O . ALA A 1 89 ? -10.627 -8.030 4.183 1.00 95.12 89 ALA A O 1
ATOM 694 N N . VAL A 1 90 ? -8.686 -7.342 3.292 1.00 96.56 90 VAL A N 1
ATOM 695 C CA . VAL A 1 90 ? -7.876 -7.591 4.499 1.00 96.56 90 VAL A CA 1
ATOM 696 C C . VAL A 1 90 ? -7.226 -6.337 5.090 1.00 96.56 90 VAL A C 1
ATOM 698 O O . VAL A 1 90 ? -6.826 -6.377 6.251 1.00 96.56 90 VAL A O 1
ATOM 701 N N . ALA A 1 91 ? -7.107 -5.246 4.332 1.00 97.06 91 ALA A N 1
ATOM 702 C CA . ALA A 1 91 ? -6.541 -3.978 4.786 1.00 97.06 91 ALA A CA 1
ATOM 703 C C . ALA A 1 91 ? -7.026 -2.818 3.912 1.00 97.06 91 ALA A C 1
ATOM 705 O O . ALA A 1 91 ? -7.261 -2.995 2.719 1.00 97.06 91 ALA A O 1
ATOM 706 N N . ASP A 1 92 ? -7.092 -1.621 4.491 1.00 97.75 92 ASP A N 1
ATOM 707 C CA . ASP A 1 92 ? -7.293 -0.408 3.703 1.00 97.75 92 ASP A CA 1
ATOM 708 C C . ASP A 1 92 ? -6.081 -0.191 2.795 1.00 97.75 92 ASP A C 1
ATOM 710 O O . ASP A 1 92 ? -4.937 -0.394 3.208 1.00 97.75 92 ASP A O 1
ATOM 714 N N . VAL A 1 93 ? -6.303 0.245 1.560 1.00 98.31 93 VAL A N 1
ATOM 715 C CA . VAL A 1 93 ? -5.211 0.631 0.661 1.00 98.31 93 VAL A CA 1
ATOM 716 C C . VAL A 1 93 ? -5.234 2.137 0.489 1.00 98.31 93 VAL A C 1
ATOM 718 O O . VAL A 1 93 ? -6.258 2.697 0.118 1.00 98.31 93 VAL A O 1
ATOM 721 N N . VAL A 1 94 ? -4.108 2.794 0.752 1.00 98.12 94 VAL A N 1
ATOM 722 C CA . VAL A 1 94 ? -3.970 4.248 0.646 1.00 98.12 94 VAL A CA 1
ATOM 723 C C . VAL A 1 94 ? -2.900 4.581 -0.384 1.00 98.12 94 VAL A C 1
ATOM 725 O O . VAL A 1 94 ? -1.738 4.192 -0.233 1.00 98.12 94 VAL A O 1
ATOM 728 N N . THR A 1 95 ? -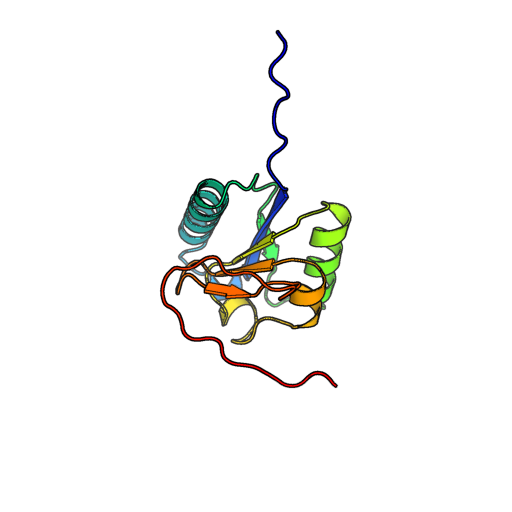3.274 5.301 -1.437 1.00 98.06 95 THR A N 1
ATOM 729 C CA . THR A 1 95 ? -2.328 5.812 -2.436 1.00 98.06 95 THR A CA 1
ATOM 730 C C . THR A 1 95 ? -1.767 7.165 -2.006 1.00 98.06 95 THR A C 1
ATOM 732 O O . THR A 1 95 ? -2.425 7.934 -1.313 1.00 98.06 95 THR A O 1
ATOM 735 N N . VAL A 1 96 ? -0.531 7.471 -2.401 1.00 97.44 96 VAL A N 1
ATOM 736 C CA . VAL A 1 96 ? 0.092 8.788 -2.180 1.00 97.44 96 VAL A CA 1
ATOM 737 C C . VAL A 1 96 ? -0.298 9.774 -3.282 1.00 97.44 96 VAL A C 1
ATOM 739 O O . VAL A 1 96 ? -0.482 10.960 -3.012 1.00 97.44 96 VAL A O 1
ATOM 742 N N . ARG A 1 97 ? -0.353 9.311 -4.536 1.00 94.88 97 ARG A N 1
ATOM 743 C CA . ARG A 1 97 ? -0.593 10.140 -5.722 1.00 94.88 97 ARG A CA 1
ATOM 744 C C . ARG A 1 97 ? -1.500 9.423 -6.745 1.00 94.88 97 ARG A C 1
ATOM 746 O O . ARG A 1 97 ? -1.062 8.471 -7.378 1.00 94.88 97 ARG A O 1
ATOM 753 N N . PRO A 1 98 ? -2.735 9.901 -6.966 1.00 95.00 98 PRO A N 1
ATOM 754 C CA . PRO A 1 98 ? -3.474 10.804 -6.076 1.00 95.00 98 PRO A CA 1
ATOM 755 C C . PRO A 1 98 ? -3.625 10.208 -4.664 1.00 95.00 98 PRO A C 1
ATOM 757 O O . PRO A 1 98 ? -3.456 9.005 -4.477 1.00 95.00 98 PRO A O 1
ATOM 760 N N . GLU A 1 99 ? -3.895 11.051 -3.665 1.00 97.06 99 GLU A N 1
ATOM 761 C CA . GLU A 1 99 ? -4.192 10.591 -2.303 1.00 97.06 99 GLU A CA 1
ATOM 762 C C . GLU A 1 99 ? -5.622 10.037 -2.262 1.00 97.06 99 GLU A C 1
ATOM 764 O O . GLU A 1 99 ? -6.581 10.805 -2.268 1.00 97.06 99 GLU A O 1
ATOM 769 N N . GLU A 1 100 ? -5.766 8.711 -2.255 1.00 95.19 100 GLU A N 1
ATOM 770 C CA . GLU A 1 100 ? -7.057 8.013 -2.240 1.00 95.19 100 GLU A CA 1
ATOM 771 C C . GLU A 1 100 ? -7.024 6.883 -1.209 1.00 95.19 100 GLU A C 1
ATOM 773 O O . GLU A 1 100 ? -5.968 6.315 -0.931 1.00 95.19 100 GLU A O 1
ATOM 778 N N . THR A 1 101 ? -8.182 6.549 -0.634 1.00 96.38 101 THR A N 1
ATOM 779 C CA . THR A 1 101 ? -8.332 5.433 0.311 1.00 96.38 101 THR A CA 1
ATOM 780 C C . THR A 1 101 ? -9.373 4.445 -0.203 1.00 96.38 101 THR A C 1
ATOM 782 O O . THR A 1 101 ? -10.534 4.794 -0.400 1.00 96.38 101 THR A O 1
ATOM 785 N N . PHE A 1 102 ? -8.955 3.195 -0.371 1.00 94.75 102 PHE A N 1
ATOM 786 C CA . PHE A 1 102 ? -9.787 2.050 -0.722 1.00 94.75 102 PHE A CA 1
ATOM 787 C C . PHE A 1 102 ? -10.033 1.239 0.556 1.00 94.75 102 PHE A C 1
ATOM 789 O O . PHE A 1 102 ? -9.180 0.451 0.968 1.00 94.75 102 PHE A O 1
ATOM 796 N N . ALA A 1 103 ? -11.160 1.492 1.224 1.00 91.00 103 ALA A N 1
ATOM 797 C CA . ALA A 1 103 ? -11.449 0.944 2.550 1.00 91.00 103 ALA A CA 1
ATOM 798 C C . ALA A 1 103 ? -11.929 -0.517 2.505 1.00 91.00 103 ALA A C 1
ATOM 800 O O . ALA A 1 103 ? -12.725 -0.888 1.640 1.00 91.00 103 ALA A O 1
ATOM 801 N N . ARG A 1 104 ? -11.495 -1.328 3.481 1.00 81.12 104 ARG A N 1
ATOM 802 C CA . ARG A 1 104 ? -11.851 -2.752 3.601 1.00 81.12 104 ARG A CA 1
ATOM 803 C C . ARG A 1 104 ? -13.333 -2.978 3.849 1.00 81.12 104 ARG A C 1
ATOM 805 O O . ARG A 1 104 ? -13.909 -3.902 3.281 1.00 81.12 104 ARG A O 1
ATOM 812 N N . TRP A 1 105 ? -13.943 -2.116 4.665 1.00 67.25 105 TRP A N 1
ATOM 813 C CA . TRP A 1 105 ? -15.365 -2.119 4.994 1.00 67.25 105 TRP A CA 1
ATOM 814 C C . TRP A 1 105 ? -15.919 -0.702 4.869 1.00 67.25 105 TRP A C 1
ATOM 816 O O . TRP A 1 105 ? -15.556 0.182 5.641 1.00 67.25 105 TRP A O 1
ATOM 826 N N . ALA A 1 106 ? -16.872 -0.502 3.964 1.00 51.09 106 ALA A N 1
ATOM 827 C CA . ALA A 1 106 ? -17.810 0.609 4.063 1.00 51.09 106 ALA A CA 1
ATOM 828 C C . ALA A 1 106 ? -18.943 0.239 5.042 1.00 51.09 106 ALA A C 1
ATOM 830 O O . ALA A 1 106 ? -20.114 0.260 4.683 1.00 51.09 106 ALA A O 1
ATOM 831 N N . THR A 1 107 ? -18.626 -0.151 6.281 1.00 43.47 107 THR A N 1
ATOM 832 C CA . THR A 1 107 ? -19.636 -0.102 7.353 1.00 43.47 107 THR A CA 1
ATOM 833 C C . THR A 1 107 ? -19.768 1.362 7.735 1.00 43.47 107 THR A C 1
ATOM 835 O O . THR A 1 107 ? -18.865 1.929 8.343 1.00 43.47 107 THR A O 1
ATOM 838 N N . GLY A 1 108 ? -20.836 1.973 7.224 1.00 43.00 108 GLY A N 1
ATOM 839 C CA . GLY A 1 108 ? -21.013 3.411 7.080 1.00 43.00 108 GLY A CA 1
ATOM 840 C C . GLY A 1 108 ? -20.703 4.244 8.319 1.00 43.00 108 GLY A C 1
ATOM 841 O O . GLY A 1 108 ? -21.273 4.033 9.376 1.00 43.00 108 GLY A O 1
ATOM 842 N N . GLU A 1 109 ? -19.817 5.216 8.136 1.00 36.84 109 GLU A N 1
ATOM 843 C CA . GLU A 1 109 ? -20.029 6.642 8.399 1.00 36.84 109 GLU A CA 1
ATOM 844 C C . GLU A 1 109 ? -18.744 7.358 7.975 1.00 36.84 109 GLU A C 1
ATOM 846 O O . GLU A 1 109 ? -17.736 7.370 8.677 1.00 36.84 109 GLU A O 1
ATOM 851 N N . ILE A 1 110 ? -18.766 7.961 6.789 1.00 41.44 110 ILE A N 1
ATOM 852 C CA . ILE A 1 110 ? -17.839 9.048 6.492 1.00 41.44 110 ILE A CA 1
ATOM 853 C C . ILE A 1 110 ? -18.480 10.277 7.137 1.00 41.44 110 ILE A C 1
ATOM 855 O O . ILE A 1 110 ? -19.402 10.856 6.568 1.00 41.44 110 ILE A O 1
ATOM 859 N N . GLN A 1 111 ? -18.034 10.686 8.328 1.00 43.94 111 GLN A N 1
ATOM 860 C CA . GLN A 1 111 ? -18.317 12.041 8.815 1.00 43.94 111 GLN A CA 1
ATOM 861 C C . GLN A 1 111 ? -17.422 13.015 8.030 1.00 43.94 111 GLN A C 1
ATOM 863 O O . GLN A 1 111 ? -16.462 13.579 8.548 1.00 43.94 111 GLN A O 1
ATOM 868 N N . GLY A 1 112 ? -17.722 13.169 6.743 1.00 37.78 112 GLY A N 1
ATOM 869 C CA . GLY A 1 112 ? -17.327 14.307 5.931 1.00 37.78 112 GLY A CA 1
ATOM 870 C C . GLY A 1 112 ? -18.570 15.162 5.766 1.00 37.78 112 GLY A C 1
ATOM 871 O O . GLY A 1 112 ? -19.539 14.735 5.146 1.00 37.78 112 GLY A O 1
ATOM 872 N N . SER A 1 113 ? -18.577 16.332 6.394 1.00 45.56 113 SER A N 1
ATOM 873 C CA . SER A 1 113 ? -19.559 17.381 6.149 1.00 45.56 113 SER A CA 1
ATOM 874 C C . SER A 1 113 ? -19.591 17.692 4.655 1.00 45.56 113 SER A C 1
ATOM 876 O O . SER A 1 113 ? -18.670 18.344 4.190 1.00 45.56 113 SER A O 1
ATOM 878 N N . ASP A 1 114 ? -20.563 17.137 3.935 1.00 47.22 114 ASP A N 1
ATOM 879 C CA . ASP A 1 114 ? -21.206 17.665 2.725 1.00 47.22 114 ASP A CA 1
ATOM 880 C C . ASP A 1 114 ? -22.266 16.637 2.302 1.00 47.22 114 ASP A C 1
ATOM 882 O O . ASP A 1 114 ? -21.985 15.585 1.731 1.00 47.22 114 ASP A O 1
ATOM 886 N N . GLY A 1 115 ? -23.507 16.901 2.718 1.00 41.50 115 GLY A N 1
ATOM 887 C CA . GLY A 1 115 ? -24.613 15.947 2.718 1.00 41.50 115 GLY A CA 1
ATOM 888 C C . GLY A 1 115 ? -25.093 15.511 1.336 1.00 41.50 115 GLY A C 1
ATOM 889 O O . GLY A 1 115 ? -26.101 16.014 0.845 1.00 41.50 115 GLY A O 1
ATOM 890 N N . VAL A 1 116 ? -24.450 14.496 0.760 1.00 42.19 116 VAL A N 1
ATOM 891 C CA . VAL A 1 116 ? -25.028 13.695 -0.326 1.00 42.19 116 VAL A CA 1
ATOM 892 C C . VAL A 1 116 ? -24.842 12.210 -0.022 1.00 42.19 116 VAL A C 1
ATOM 894 O O . VAL A 1 116 ? -23.771 11.639 -0.204 1.00 42.19 116 VAL A O 1
ATOM 897 N N . SER A 1 117 ? -25.917 11.572 0.444 1.00 35.53 117 SER A N 1
ATOM 898 C CA . SER A 1 117 ? -25.988 10.121 0.620 1.00 35.53 117 SER A CA 1
ATOM 899 C C . SER A 1 117 ? -26.353 9.458 -0.704 1.00 35.53 117 SER A C 1
ATOM 901 O O . SER A 1 117 ? -27.470 9.620 -1.196 1.00 35.53 117 SER A O 1
ATOM 903 N N . ILE A 1 118 ? -25.437 8.672 -1.267 1.00 44.19 118 ILE A N 1
ATOM 904 C CA . ILE A 1 118 ? -25.753 7.759 -2.368 1.00 44.19 118 ILE A CA 1
ATOM 905 C C . ILE A 1 118 ? -26.091 6.403 -1.749 1.00 44.19 118 ILE A C 1
ATOM 907 O O . ILE A 1 118 ? -25.237 5.743 -1.161 1.00 44.19 118 ILE A O 1
ATOM 911 N N . ARG A 1 119 ? -27.361 6.006 -1.840 1.00 37.75 119 ARG A N 1
ATOM 912 C CA . ARG A 1 119 ? -27.842 4.696 -1.392 1.00 37.75 119 ARG A CA 1
ATOM 913 C C . ARG A 1 119 ? -27.544 3.666 -2.482 1.00 37.75 119 ARG A C 1
ATOM 915 O O . ARG A 1 119 ? -28.209 3.680 -3.514 1.00 37.75 119 ARG A O 1
ATOM 922 N N . TRP A 1 120 ? -26.573 2.782 -2.261 1.00 44.06 120 TRP A N 1
ATOM 923 C CA . TRP A 1 120 ? -26.385 1.593 -3.100 1.00 44.06 120 TRP A CA 1
ATOM 924 C C . TRP A 1 120 ? -27.204 0.418 -2.533 1.00 44.06 120 TRP A C 1
ATOM 926 O O . TRP A 1 120 ? -27.314 0.319 -1.308 1.00 44.06 120 TRP A O 1
ATOM 936 N N . PRO A 1 121 ? -27.835 -0.430 -3.366 1.00 42.12 121 PRO A N 1
ATOM 937 C CA . PRO A 1 121 ? -28.623 -1.554 -2.877 1.00 42.12 121 PRO A CA 1
ATOM 938 C C . PRO A 1 121 ? -27.729 -2.713 -2.411 1.00 42.12 121 PRO A C 1
ATOM 940 O O . PRO A 1 121 ? -26.686 -2.994 -3.001 1.00 42.12 121 PRO A O 1
ATOM 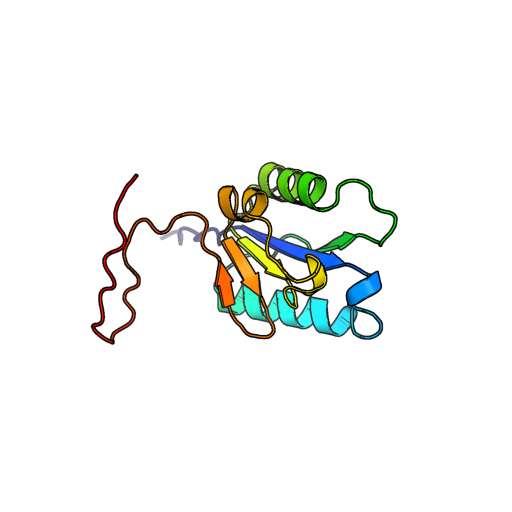943 N N . GLU A 1 122 ? -28.172 -3.361 -1.336 1.00 46.88 122 GLU A N 1
ATOM 944 C CA . GLU A 1 122 ? -27.639 -4.612 -0.778 1.00 46.88 122 GLU A CA 1
ATOM 945 C C . GLU A 1 122 ? -27.950 -5.804 -1.722 1.00 46.88 122 GLU A C 1
ATOM 947 O O . GLU A 1 122 ? -28.874 -5.679 -2.535 1.00 46.88 122 GLU A O 1
ATOM 952 N N . PRO A 1 123 ? -27.185 -6.917 -1.658 1.00 51.12 123 PRO A N 1
ATOM 953 C CA . PRO A 1 123 ? -27.284 -8.053 -2.588 1.00 51.12 123 PRO A CA 1
ATOM 954 C C . PRO A 1 123 ? -28.618 -8.814 -2.564 1.00 51.12 123 PRO A C 1
ATOM 956 O O . PRO A 1 123 ? -29.267 -8.882 -1.495 1.00 51.12 123 PRO A O 1
#

Foldseek 3Di:
DDPPPPQFAAEEEEEEPVVCPPPVVVFVVLQCVVCVVVRHDHPYYDYHYPPDPPVVVVVLVVCVVRVHQEYEYQACVRVVNDDDLSSQCRHWYAHSVVTDISHNDPPDDPPDPDDDDDDDDDD

Mean predicted aligned error: 8.72 Å

Sequence (123 aa):
MRSEGTVRPRALGYLRADRSVPNQLRDEVQIRSLATRYGYSLCKTIVFTASTPDPIQQLIDAVRRSNAEAVFVPDVTHFDGLVPASLIAVADVVTVRPEETFARWATGEIQGSDGVSIRWPEP

Secondary structure (DSSP, 8-state):
-------PPEEEEEEEHHHHTTTHHHHHHHHHHHHHHTT-EEEEEEEE-TT-SSHHHHHHHHHHHHT-SEEEES-GGGGTTS--HHHHTTSEEEETTTTEEE-S---S----SS-----PPP-

Nearest PDB structures (foldseek):
  4twg-assembly1_A  TM=6.523E-01  e=3.578E-01  Mycobacterium ulcerans Agy99
  5bq3-assembly4_D  TM=5.322E-01  e=1.859E-01  Schaalia dentiphila ATCC 17982
  5xss-assembly3_B  TM=5.854E-01  e=7.353E-01  Clostridium beijerinckii NCIMB 8052
  8dba-assembly1_E  TM=4.936E-01  e=2.754E-01  Cereibacter sphaeroides
  4kvf-assembly1_A  TM=5.599E-01  e=1.326E+00  Kribbella flavida DSM 17836

Radius of gyration: 15.77 Å; Cα contacts (8 Å, |Δi|>4): 173; chains: 1; bounding box: 43×32×49 Å